Protein AF-A0A7X6ZQV5-F1 (afdb_monomer_lite)

Structure (mmCIF, N/CA/C/O backbone):
data_AF-A0A7X6ZQV5-F1
#
_entry.id   AF-A0A7X6ZQV5-F1
#
loop_
_atom_site.group_PDB
_atom_site.id
_atom_site.type_symbol
_atom_site.label_atom_id
_atom_site.label_alt_id
_atom_site.label_comp_id
_atom_site.label_asym_id
_atom_site.label_entity_id
_atom_site.label_seq_id
_atom_site.pdbx_PDB_ins_code
_atom_site.Cartn_x
_atom_site.Cartn_y
_atom_site.Cartn_z
_atom_site.occupancy
_atom_site.B_iso_or_equiv
_atom_site.auth_seq_id
_atom_site.auth_comp_id
_atom_site.auth_asym_id
_atom_site.auth_atom_id
_atom_site.pdbx_PDB_model_num
ATOM 1 N N . GLU A 1 1 ? 9.294 -14.586 10.255 1.00 46.94 1 GLU A N 1
ATOM 2 C CA . GLU A 1 1 ? 8.580 -13.524 9.522 1.00 46.94 1 GLU A CA 1
ATOM 3 C C . GLU A 1 1 ? 7.178 -14.031 9.235 1.00 46.94 1 GLU A C 1
ATOM 5 O O . GLU A 1 1 ? 7.039 -15.059 8.583 1.00 46.94 1 GLU A O 1
ATOM 10 N N . GLY A 1 2 ? 6.170 -13.430 9.865 1.00 55.81 2 GLY A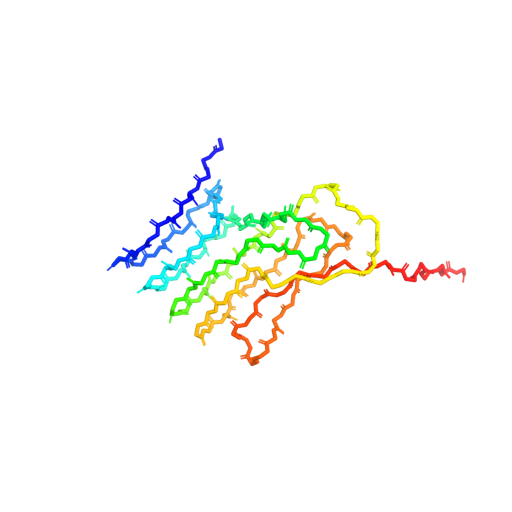 N 1
ATOM 11 C CA . GLY A 1 2 ? 4.769 -13.802 9.683 1.00 55.81 2 GLY A CA 1
ATOM 12 C C . GLY A 1 2 ? 4.117 -12.81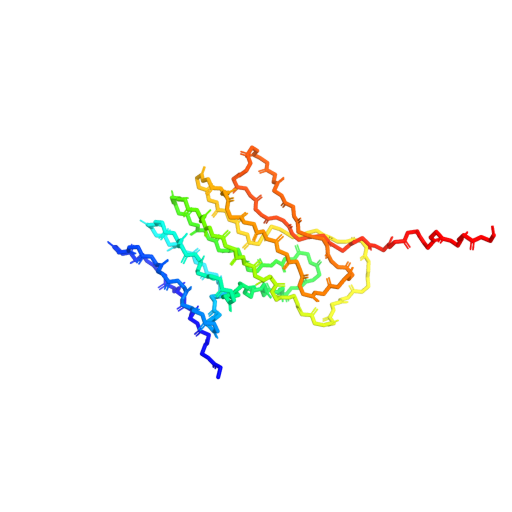2 8.732 1.00 55.81 2 GLY A C 1
ATOM 13 O O . GLY A 1 2 ? 4.112 -11.617 9.014 1.00 55.81 2 GLY A O 1
ATOM 14 N N . GLU A 1 3 ? 3.609 -13.299 7.605 1.00 68.19 3 GLU A N 1
ATOM 15 C CA . GLU A 1 3 ? 2.755 -12.518 6.716 1.00 68.19 3 GLU A CA 1
ATOM 16 C C . GLU A 1 3 ? 1.305 -12.753 7.140 1.00 68.19 3 GLU A C 1
ATOM 18 O O . GLU A 1 3 ? 0.820 -13.888 7.120 1.00 68.19 3 GLU A O 1
ATOM 23 N N . ILE A 1 4 ? 0.616 -11.691 7.548 1.00 70.69 4 ILE A N 1
ATOM 24 C CA . ILE A 1 4 ? -0.820 -11.744 7.795 1.00 70.69 4 ILE A CA 1
ATOM 25 C C . ILE A 1 4 ? -1.502 -11.545 6.443 1.00 70.69 4 ILE A C 1
ATOM 27 O O . ILE A 1 4 ? -1.498 -10.441 5.900 1.00 70.69 4 ILE A O 1
ATOM 31 N N . ARG A 1 5 ? -2.078 -12.624 5.905 1.00 68.00 5 ARG A N 1
ATOM 32 C CA . ARG A 1 5 ? -2.938 -12.584 4.717 1.00 68.00 5 ARG A CA 1
ATOM 33 C C . ARG A 1 5 ? -4.394 -12.617 5.142 1.00 68.00 5 ARG A C 1
ATOM 35 O O . ARG A 1 5 ? -4.872 -13.639 5.631 1.00 68.00 5 ARG A O 1
ATOM 42 N N . LEU A 1 6 ? -5.096 -11.505 4.957 1.00 66.75 6 LEU A N 1
ATOM 43 C CA . LEU A 1 6 ? -6.521 -11.410 5.259 1.00 66.75 6 LEU A CA 1
ATOM 44 C C . LEU A 1 6 ? -7.316 -11.622 3.974 1.00 66.75 6 LEU A C 1
ATOM 46 O O . LEU A 1 6 ? -7.328 -10.769 3.095 1.00 66.75 6 LEU A O 1
ATOM 50 N N . THR A 1 7 ? -7.984 -12.770 3.879 1.00 59.88 7 THR A N 1
ATOM 51 C CA . THR A 1 7 ? -8.929 -13.060 2.796 1.00 59.88 7 THR A CA 1
ATOM 52 C C . THR A 1 7 ? -10.337 -13.129 3.392 1.00 59.88 7 THR A C 1
ATOM 54 O O . THR A 1 7 ? -10.650 -14.027 4.169 1.00 59.88 7 THR A O 1
ATOM 57 N N . GLY A 1 8 ? -11.182 -12.145 3.069 1.00 55.62 8 GLY A N 1
ATOM 58 C CA . GLY A 1 8 ? -12.581 -12.075 3.515 1.00 55.62 8 GLY A CA 1
ATOM 59 C C . GLY A 1 8 ? -12.876 -11.026 4.593 1.00 55.62 8 GLY A C 1
ATOM 60 O O . GLY A 1 8 ? -11.998 -10.295 5.041 1.00 55.62 8 GLY A O 1
ATOM 61 N N . SER A 1 9 ? -14.147 -10.941 4.992 1.00 56.59 9 SER A N 1
ATOM 62 C CA . SER A 1 9 ? -14.648 -9.905 5.899 1.00 56.59 9 SER A CA 1
ATOM 63 C C . SER A 1 9 ? -14.188 -10.124 7.342 1.00 56.59 9 SER A C 1
ATOM 65 O O . SER A 1 9 ? -14.663 -11.021 8.036 1.00 56.59 9 SER A O 1
ATOM 67 N N . MET A 1 10 ? -13.291 -9.260 7.809 1.00 65.31 10 MET A N 1
ATOM 68 C CA . MET A 1 10 ? -12.990 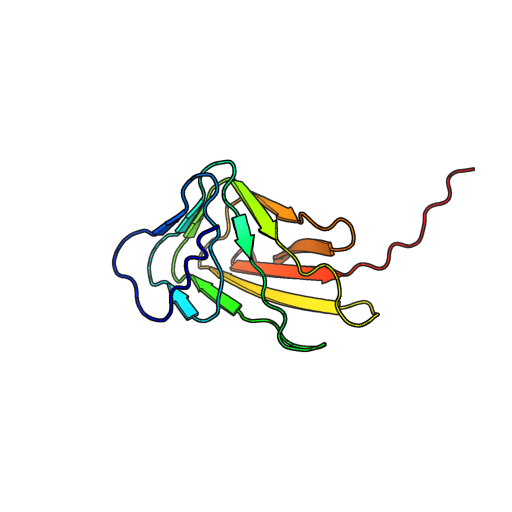-9.085 9.233 1.00 65.31 10 MET A CA 1
ATOM 69 C C . MET A 1 10 ? -14.075 -8.205 9.877 1.00 65.31 10 MET A C 1
ATOM 71 O O . MET A 1 10 ? -14.621 -7.333 9.207 1.00 65.31 10 MET A O 1
ATOM 75 N N . ILE A 1 11 ? -14.372 -8.398 11.168 1.00 61.69 11 ILE A N 1
ATOM 76 C CA . ILE A 1 11 ? -15.366 -7.620 11.960 1.00 61.69 11 ILE A CA 1
ATOM 77 C C . ILE A 1 11 ? -14.757 -6.939 13.201 1.00 61.69 11 ILE A C 1
ATOM 79 O O . ILE A 1 11 ? -15.479 -6.385 14.026 1.00 61.69 11 ILE A O 1
ATOM 83 N N . SER A 1 12 ? -13.431 -6.981 13.329 1.00 75.62 12 SER A N 1
ATOM 84 C CA . SER A 1 12 ? -12.678 -6.272 14.364 1.00 75.62 12 SER A CA 1
ATOM 85 C C . SER A 1 12 ? -11.595 -5.408 13.714 1.00 75.62 12 SER A C 1
ATOM 87 O O . SER A 1 12 ? -11.102 -5.790 12.644 1.00 75.62 12 SER A O 1
ATOM 89 N N . PRO A 1 13 ? -11.186 -4.294 14.354 1.00 79.19 13 PRO A N 1
ATOM 90 C CA . PRO A 1 13 ? -10.034 -3.515 13.914 1.00 79.19 13 PRO A CA 1
ATOM 91 C C . PRO A 1 13 ? -8.802 -4.401 13.724 1.00 79.19 13 PRO A C 1
ATOM 93 O O . PRO A 1 13 ? -8.553 -5.313 14.519 1.00 79.19 13 PRO A O 1
ATOM 96 N N . VAL A 1 14 ? -8.043 -4.141 12.662 1.00 87.44 14 VAL A N 1
ATOM 97 C CA . VAL A 1 14 ? -6.797 -4.854 12.374 1.00 87.44 14 VAL A CA 1
ATOM 98 C C . VAL A 1 14 ? -5.636 -4.015 12.888 1.00 87.44 14 VAL A C 1
ATOM 100 O O . VAL A 1 14 ? -5.295 -2.996 12.295 1.00 87.44 14 VAL A O 1
ATOM 103 N N . GLU A 1 15 ? -5.011 -4.461 13.972 1.00 91.69 15 GLU A N 1
ATOM 104 C CA . GLU A 1 15 ? -3.770 -3.873 14.476 1.00 91.69 15 GLU A CA 1
ATOM 105 C C . GLU A 1 15 ? -2.571 -4.656 13.924 1.00 91.69 15 GLU A C 1
ATOM 107 O O . GLU A 1 15 ? -2.427 -5.860 14.162 1.00 91.69 15 GLU A O 1
ATOM 112 N N . VAL A 1 16 ? -1.710 -3.983 13.161 1.00 91.88 16 VAL A N 1
ATOM 113 C CA . VAL A 1 16 ? -0.486 -4.576 12.612 1.00 91.88 16 VAL A CA 1
ATOM 114 C C . VAL A 1 16 ? 0.666 -4.242 13.549 1.00 91.88 16 VAL A C 1
ATOM 116 O O . VAL A 1 16 ? 1.162 -3.119 13.549 1.00 91.88 16 VAL A O 1
ATOM 119 N N . ALA A 1 17 ? 1.073 -5.224 14.357 1.00 91.69 17 ALA A N 1
ATOM 120 C CA . ALA A 1 17 ? 2.099 -5.075 15.390 1.00 91.69 17 ALA A CA 1
ATOM 121 C C . ALA A 1 17 ? 3.517 -4.813 14.831 1.00 91.69 17 ALA A C 1
ATOM 123 O O . ALA A 1 17 ? 3.809 -5.061 13.660 1.00 91.69 17 ALA A O 1
ATOM 124 N N . THR A 1 18 ? 4.435 -4.353 15.690 1.00 92.06 18 THR A N 1
ATOM 125 C CA . THR A 1 18 ? 5.830 -4.073 15.314 1.00 92.06 18 THR A CA 1
ATOM 126 C C . THR A 1 18 ? 6.498 -5.333 14.767 1.00 92.06 18 THR A C 1
ATOM 128 O O . THR A 1 18 ? 6.434 -6.399 15.381 1.00 92.06 18 THR A O 1
ATOM 131 N N . GLY A 1 19 ? 7.152 -5.212 13.610 1.00 88.94 19 GLY A N 1
ATOM 132 C CA . GLY A 1 19 ? 7.782 -6.336 12.916 1.00 88.94 19 GLY A CA 1
ATOM 133 C C . GLY A 1 19 ? 6.803 -7.289 12.217 1.00 88.94 19 GLY A C 1
ATOM 134 O O . GLY A 1 19 ? 7.253 -8.250 11.591 1.00 88.94 19 GLY A O 1
ATOM 135 N N . ALA A 1 20 ? 5.488 -7.050 12.301 1.00 90.50 20 ALA A N 1
ATOM 136 C CA . ALA A 1 20 ? 4.501 -7.772 11.509 1.00 90.50 20 ALA A CA 1
ATOM 137 C C . ALA A 1 20 ? 4.386 -7.176 10.100 1.00 90.50 20 ALA A C 1
ATOM 139 O O . ALA A 1 20 ? 4.583 -5.976 9.884 1.00 90.50 20 ALA A O 1
ATOM 140 N N . VAL A 1 21 ? 4.039 -8.039 9.145 1.00 91.69 21 VAL A N 1
ATOM 141 C CA . VAL A 1 21 ? 3.812 -7.666 7.749 1.00 91.69 21 VAL A CA 1
ATOM 142 C C . VAL A 1 21 ? 2.364 -7.975 7.387 1.00 91.69 21 VAL A C 1
ATOM 144 O O . VAL A 1 21 ? 1.930 -9.122 7.515 1.00 91.69 21 VAL A O 1
ATOM 147 N N . LEU A 1 22 ? 1.630 -6.971 6.909 1.00 90.75 22 LEU A N 1
ATOM 148 C CA . LEU A 1 22 ? 0.308 -7.138 6.300 1.00 90.75 22 LEU A CA 1
ATOM 149 C C . LEU A 1 22 ? 0.453 -7.205 4.775 1.00 90.75 22 LEU A C 1
ATOM 151 O O . LEU A 1 22 ? 1.148 -6.376 4.194 1.00 90.75 22 LEU A O 1
ATOM 155 N N . GLY A 1 23 ? -0.204 -8.157 4.114 1.00 86.69 23 GLY A N 1
ATOM 156 C CA . GLY A 1 23 ? -0.176 -8.267 2.653 1.00 86.69 23 GLY A CA 1
ATOM 157 C C . GLY A 1 23 ? -1.298 -9.139 2.093 1.00 86.69 23 GLY A C 1
ATOM 158 O O . GLY A 1 23 ? -1.964 -9.861 2.835 1.00 86.69 23 GLY A O 1
ATOM 159 N N . GLY A 1 24 ? -1.498 -9.075 0.777 1.00 78.06 24 GLY A N 1
ATOM 160 C CA . GLY A 1 24 ? -2.482 -9.882 0.049 1.00 78.06 24 GLY A CA 1
ATOM 161 C C . GLY A 1 24 ? -3.601 -9.076 -0.616 1.00 78.06 24 GLY A C 1
ATOM 162 O O . GLY A 1 24 ? -3.729 -7.868 -0.421 1.00 78.06 24 GLY A O 1
ATOM 163 N N . SER A 1 25 ? -4.432 -9.779 -1.384 1.00 84.44 25 SER A N 1
ATOM 164 C CA . SER A 1 25 ? -5.672 -9.272 -1.977 1.00 84.44 25 SER A CA 1
ATOM 165 C C . SER A 1 25 ? -6.889 -9.562 -1.089 1.00 84.44 25 SER A C 1
ATOM 167 O O . SER A 1 25 ? -6.981 -10.613 -0.450 1.00 84.44 25 SER A O 1
ATOM 169 N N . GLY A 1 26 ? -7.859 -8.643 -1.056 1.00 85.38 26 GLY A N 1
ATOM 170 C CA . GLY A 1 26 ? -9.116 -8.862 -0.334 1.00 85.38 26 GLY A CA 1
ATOM 171 C C . GLY A 1 26 ? -9.779 -7.592 0.181 1.00 85.38 26 GLY A C 1
ATOM 172 O O . GLY A 1 26 ? -9.350 -6.483 -0.127 1.00 85.38 26 GLY A O 1
ATOM 173 N N . THR A 1 27 ? -10.839 -7.767 0.973 1.00 88.50 27 THR A N 1
ATOM 174 C CA . THR A 1 27 ? -11.573 -6.668 1.612 1.00 88.50 27 THR A CA 1
ATOM 175 C C . THR A 1 27 ? -11.530 -6.790 3.131 1.00 88.50 27 THR A C 1
ATOM 177 O O . THR A 1 27 ? -12.027 -7.770 3.675 1.00 88.50 27 THR A O 1
ATOM 180 N N . ILE A 1 28 ? -11.000 -5.778 3.818 1.00 89.19 28 ILE A N 1
ATOM 181 C CA . ILE A 1 28 ? -11.039 -5.625 5.274 1.00 89.19 28 ILE A CA 1
ATOM 182 C C . ILE A 1 28 ? -12.165 -4.651 5.613 1.00 89.19 28 ILE A C 1
ATOM 184 O O . ILE A 1 28 ? -12.098 -3.474 5.268 1.00 89.19 28 ILE A O 1
ATOM 188 N N . SER A 1 29 ? -13.195 -5.139 6.303 1.00 89.06 29 SER A N 1
ATOM 189 C CA . SER A 1 29 ? -14.391 -4.352 6.618 1.00 89.06 29 SER A CA 1
ATOM 190 C C . SER A 1 29 ? -14.296 -3.530 7.917 1.00 89.06 29 SER A C 1
ATOM 192 O O . SER A 1 29 ? -15.314 -3.318 8.561 1.00 89.06 29 SER A O 1
ATOM 194 N N . ASN A 1 30 ? -13.089 -3.125 8.334 1.00 89.75 30 ASN A N 1
ATOM 195 C CA . ASN A 1 30 ? -12.834 -2.300 9.528 1.00 89.75 30 ASN A CA 1
ATOM 196 C C . ASN A 1 30 ? -11.610 -1.409 9.306 1.00 89.75 30 ASN A C 1
ATOM 198 O O . ASN A 1 30 ? -10.907 -1.548 8.302 1.00 89.75 30 ASN A O 1
ATOM 202 N N . SER A 1 31 ? -11.318 -0.557 10.286 1.00 92.50 31 SER A N 1
ATOM 203 C CA . SER A 1 31 ? -10.066 0.185 10.357 1.00 92.50 31 SER A CA 1
ATOM 204 C C . SER A 1 31 ? -8.832 -0.722 10.456 1.00 92.50 31 SER A C 1
ATOM 206 O O . SER A 1 31 ? -8.857 -1.811 11.045 1.00 92.50 31 SER A O 1
ATOM 208 N N . VAL A 1 32 ? -7.734 -0.240 9.873 1.00 94.25 32 VAL A N 1
ATOM 209 C CA . VAL A 1 32 ? -6.394 -0.827 9.975 1.00 94.25 32 VAL A CA 1
ATOM 210 C C . VAL A 1 32 ? -5.464 0.190 10.631 1.00 94.25 32 VAL A C 1
ATOM 212 O O . VAL A 1 32 ? -5.314 1.310 10.138 1.00 94.25 32 VAL A O 1
ATOM 215 N N . GLU A 1 33 ? -4.812 -0.205 11.719 1.00 95.25 33 GLU A N 1
ATOM 216 C CA . GLU A 1 33 ? -3.829 0.612 12.429 1.00 95.25 33 GLU A CA 1
ATOM 217 C C . GLU A 1 33 ? -2.459 -0.063 12.384 1.00 95.25 33 GLU A C 1
ATOM 219 O O . GLU A 1 33 ? -2.269 -1.181 12.866 1.00 95.25 33 GLU A O 1
ATOM 224 N N . PHE A 1 34 ? -1.493 0.624 11.782 1.00 95.12 34 PHE A N 1
ATOM 225 C CA . PHE A 1 34 ? -0.108 0.184 11.733 1.00 95.12 34 PHE A CA 1
ATOM 226 C C . PHE A 1 34 ? 0.690 0.817 12.870 1.00 95.12 34 PHE A C 1
ATOM 228 O O . PHE A 1 34 ? 0.821 2.041 12.948 1.00 95.12 34 PHE A O 1
ATOM 235 N N . VAL A 1 35 ? 1.278 -0.007 13.735 1.00 94.12 35 VAL A N 1
ATOM 236 C CA . VAL A 1 35 ? 2.194 0.506 14.761 1.00 94.12 35 VAL A CA 1
ATOM 237 C C . VAL A 1 35 ? 3.575 0.759 14.155 1.00 94.12 35 VAL A C 1
ATOM 239 O O . VAL A 1 35 ? 3.932 0.197 13.119 1.00 94.12 35 VAL A O 1
ATOM 242 N N . GLN A 1 36 ? 4.396 1.576 14.811 1.00 92.81 36 GLN A N 1
ATOM 243 C CA . GLN A 1 36 ? 5.740 1.872 14.317 1.00 92.81 36 GLN A CA 1
ATOM 244 C C . GLN A 1 36 ? 6.573 0.594 14.089 1.00 92.81 36 GLN A C 1
ATOM 246 O O . GLN A 1 36 ? 6.617 -0.311 14.930 1.00 92.81 36 GLN A O 1
ATOM 251 N N . GLY A 1 37 ? 7.250 0.541 12.937 1.00 92.00 37 GLY A N 1
ATOM 252 C CA . GLY A 1 37 ? 8.070 -0.599 12.518 1.00 92.00 37 GLY A CA 1
ATOM 253 C C . GLY A 1 37 ? 7.266 -1.791 11.990 1.00 92.00 37 GLY A C 1
ATOM 254 O O . GLY A 1 37 ? 7.815 -2.886 11.865 1.00 92.00 37 GLY A O 1
ATOM 255 N N . SER A 1 38 ? 5.971 -1.614 11.729 1.00 94.31 38 SER A N 1
ATOM 256 C CA . SER A 1 38 ? 5.175 -2.547 10.931 1.00 94.31 38 SER A CA 1
ATOM 257 C C . SER A 1 38 ? 5.358 -2.280 9.434 1.00 94.31 38 SER A C 1
ATOM 259 O O . SER A 1 38 ? 5.846 -1.222 9.022 1.00 94.31 38 SER A O 1
ATOM 261 N N . ALA A 1 39 ? 4.971 -3.254 8.609 1.00 93.94 39 ALA A N 1
ATOM 262 C CA . ALA A 1 39 ? 5.119 -3.146 7.167 1.00 93.94 39 ALA A CA 1
ATOM 263 C C . ALA A 1 39 ? 3.884 -3.606 6.385 1.00 93.94 39 ALA A C 1
ATOM 265 O O . ALA A 1 39 ? 3.127 -4.478 6.816 1.00 93.94 39 ALA A O 1
ATOM 266 N N . PHE A 1 40 ? 3.725 -3.045 5.188 1.00 94.12 40 PHE A N 1
ATOM 267 C CA . PHE A 1 40 ? 2.745 -3.441 4.183 1.00 94.12 40 PHE A CA 1
ATOM 268 C C . PHE A 1 40 ? 3.466 -4.017 2.962 1.00 94.12 40 PHE A C 1
ATOM 270 O O . PHE A 1 40 ? 4.301 -3.346 2.359 1.00 94.12 40 PHE A O 1
ATOM 277 N N . ARG A 1 41 ? 3.161 -5.259 2.584 1.00 93.12 41 ARG A N 1
ATOM 278 C CA . ARG A 1 41 ? 3.738 -5.916 1.408 1.00 93.12 41 ARG A CA 1
ATOM 279 C C . ARG A 1 41 ? 2.860 -5.690 0.186 1.00 93.12 41 ARG A C 1
ATOM 281 O O . ARG A 1 41 ? 1.687 -6.056 0.185 1.00 93.12 41 ARG A O 1
ATOM 288 N N . VAL A 1 42 ? 3.471 -5.164 -0.869 1.00 90.38 42 VAL A N 1
ATOM 289 C CA . VAL A 1 42 ? 2.859 -5.083 -2.194 1.00 90.38 42 VAL A CA 1
ATOM 290 C C . VAL A 1 42 ? 3.166 -6.361 -2.963 1.00 90.38 42 VAL A C 1
ATOM 292 O O . VAL A 1 42 ? 4.330 -6.731 -3.116 1.00 90.38 42 VAL A O 1
ATOM 295 N N . ASN A 1 43 ? 2.126 -6.999 -3.493 1.00 88.31 43 ASN A N 1
ATOM 296 C CA . ASN A 1 43 ? 2.264 -8.129 -4.404 1.00 88.31 43 ASN A CA 1
ATOM 297 C C . ASN A 1 43 ? 1.931 -7.655 -5.821 1.00 88.31 43 ASN A C 1
ATOM 299 O O . ASN A 1 43 ? 0.783 -7.330 -6.115 1.00 88.31 43 ASN A O 1
ATOM 303 N N . ILE A 1 44 ? 2.937 -7.599 -6.691 1.00 88.12 44 ILE A N 1
ATOM 304 C CA . ILE A 1 44 ? 2.749 -7.319 -8.117 1.00 88.12 44 ILE A CA 1
ATOM 305 C C . ILE A 1 44 ? 2.567 -8.655 -8.838 1.00 88.12 44 ILE A C 1
ATOM 307 O O . ILE A 1 44 ? 3.366 -9.571 -8.641 1.00 88.12 44 ILE A O 1
ATOM 311 N N . LEU A 1 45 ? 1.484 -8.779 -9.604 1.00 86.44 45 LEU A N 1
ATOM 312 C CA . LEU A 1 45 ? 1.091 -10.025 -10.265 1.00 86.44 45 LEU A CA 1
ATOM 313 C C . LEU A 1 45 ? 1.737 -10.135 -11.649 1.00 86.44 45 LEU A C 1
ATOM 315 O O . LEU A 1 45 ? 2.258 -11.192 -12.004 1.00 86.44 45 LEU A O 1
ATOM 319 N N . ASP A 1 46 ? 1.723 -9.035 -12.399 1.00 86.50 46 ASP A N 1
ATOM 320 C CA . ASP A 1 46 ? 2.354 -8.887 -13.709 1.00 86.50 46 ASP A CA 1
ATOM 321 C C . ASP A 1 46 ? 2.764 -7.422 -13.959 1.00 86.50 46 ASP A C 1
ATOM 323 O O . ASP A 1 46 ? 2.767 -6.593 -13.049 1.00 86.50 46 ASP A O 1
ATOM 327 N N . GLU A 1 47 ? 3.170 -7.100 -15.187 1.00 84.62 47 GLU A N 1
ATOM 328 C CA . GLU A 1 47 ? 3.651 -5.763 -15.550 1.00 84.62 47 GLU A CA 1
ATOM 329 C C . GLU A 1 47 ? 2.591 -4.656 -15.441 1.00 84.62 47 GLU A C 1
ATOM 331 O O . GLU A 1 47 ? 2.948 -3.492 -15.264 1.00 84.62 47 GLU A O 1
ATOM 336 N N . ASP A 1 48 ? 1.307 -5.015 -15.459 1.00 85.06 48 ASP A N 1
ATOM 337 C CA . ASP A 1 48 ? 0.189 -4.073 -15.493 1.00 85.06 48 ASP A CA 1
ATOM 338 C C . ASP A 1 48 ? -0.682 -4.136 -14.229 1.00 85.06 48 ASP A C 1
ATOM 340 O O . ASP A 1 48 ? -1.500 -3.245 -13.985 1.00 85.06 48 ASP A O 1
ATOM 344 N N . THR A 1 49 ? -0.534 -5.177 -13.402 1.00 87.56 49 THR A N 1
ATOM 345 C CA . THR A 1 49 ? -1.460 -5.455 -12.301 1.00 87.56 49 THR A CA 1
ATOM 346 C C . THR A 1 49 ? -0.772 -5.811 -10.984 1.00 87.56 49 THR A C 1
ATOM 348 O O . THR A 1 49 ? 0.232 -6.521 -10.911 1.00 87.56 49 THR A O 1
ATOM 351 N N . ALA A 1 50 ? -1.371 -5.321 -9.900 1.00 90.69 50 ALA A N 1
ATOM 352 C CA . ALA A 1 50 ? -1.020 -5.647 -8.526 1.00 90.69 50 ALA A CA 1
ATOM 353 C C . ALA A 1 50 ? -2.219 -6.254 -7.800 1.00 90.69 50 ALA A C 1
ATOM 355 O O . ALA A 1 50 ? -3.373 -6.006 -8.157 1.00 90.69 50 ALA A O 1
ATOM 356 N N . GLU A 1 51 ? -1.953 -6.997 -6.729 1.00 90.56 51 GLU A N 1
ATOM 357 C CA . GLU A 1 51 ? -2.982 -7.267 -5.737 1.00 90.56 51 GLU A CA 1
ATOM 358 C C . GLU A 1 51 ? -3.382 -5.966 -5.041 1.00 90.56 51 GLU A C 1
ATOM 360 O O . GLU A 1 51 ? -2.539 -5.226 -4.530 1.00 90.56 51 GLU A O 1
ATOM 365 N N . VAL A 1 52 ? -4.690 -5.718 -4.994 1.00 92.69 52 VAL A N 1
ATOM 366 C CA . VAL A 1 52 ? -5.260 -4.556 -4.313 1.00 92.69 52 VAL A CA 1
ATOM 367 C C . VAL A 1 52 ? -5.865 -5.000 -2.989 1.00 92.69 52 VAL A C 1
ATOM 369 O O . VAL A 1 52 ? -6.759 -5.853 -2.963 1.00 92.69 52 VAL A O 1
ATOM 372 N N . LEU A 1 53 ? -5.416 -4.386 -1.894 1.00 93.00 53 LEU A N 1
ATOM 373 C CA . LEU A 1 53 ? -6.073 -4.514 -0.598 1.00 93.00 53 LEU A CA 1
ATOM 374 C C . LEU A 1 53 ? -7.146 -3.432 -0.448 1.00 93.00 53 LEU A C 1
ATOM 376 O O . LEU A 1 53 ? -6.848 -2.240 -0.459 1.00 93.00 53 LEU A O 1
ATOM 380 N N . VAL A 1 54 ? -8.398 -3.837 -0.284 1.00 93.31 54 VAL A N 1
ATOM 381 C CA . VAL A 1 54 ? -9.521 -2.924 -0.061 1.00 93.31 54 VAL A CA 1
ATOM 382 C C . VAL A 1 54 ? -9.790 -2.837 1.433 1.00 93.31 54 VAL A C 1
ATOM 384 O O . VAL A 1 54 ? -10.209 -3.810 2.047 1.00 93.31 54 VAL A O 1
ATOM 387 N N . VAL A 1 55 ? -9.591 -1.677 2.033 1.00 93.38 55 VAL A N 1
ATOM 388 C CA . VAL A 1 55 ? -10.026 -1.380 3.400 1.00 93.38 55 VAL A CA 1
ATOM 389 C C . VAL A 1 55 ? -11.304 -0.560 3.289 1.00 93.38 55 VAL A C 1
ATOM 391 O O . VAL A 1 55 ? -11.349 0.406 2.541 1.00 93.38 55 VAL A O 1
ATOM 394 N N . THR A 1 56 ? -12.388 -0.934 3.959 1.00 92.69 56 THR A N 1
AT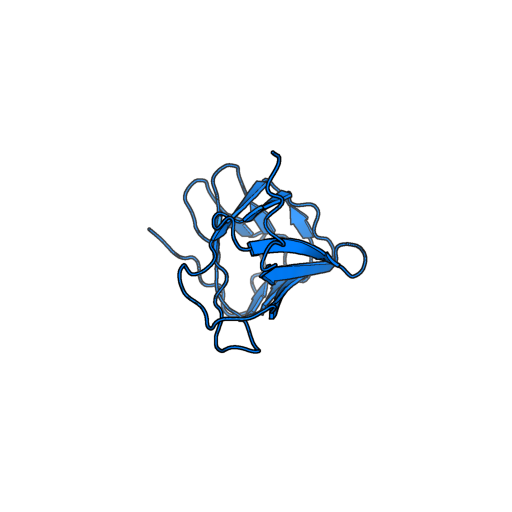OM 395 C CA . THR A 1 56 ? -13.642 -0.165 3.827 1.00 92.69 56 THR A CA 1
ATOM 396 C C . THR A 1 56 ? -13.699 1.039 4.755 1.00 92.69 56 THR A C 1
ATOM 398 O O . THR A 1 56 ? -14.603 1.845 4.621 1.00 92.69 56 THR A O 1
ATOM 401 N N . GLU A 1 57 ? -12.777 1.150 5.710 1.00 94.06 57 GLU A N 1
ATOM 402 C CA . GLU A 1 57 ? -12.709 2.262 6.659 1.00 94.06 57 GLU A CA 1
ATOM 403 C C . GLU A 1 57 ? -11.356 2.991 6.548 1.00 94.06 57 GLU A C 1
ATOM 405 O O . GLU A 1 57 ? -10.848 3.225 5.449 1.00 94.06 57 GLU A O 1
ATOM 410 N N . SER A 1 58 ? -10.772 3.404 7.675 1.00 95.50 58 SER A N 1
ATOM 411 C CA . SER A 1 58 ? -9.531 4.169 7.727 1.00 95.50 58 SER A CA 1
ATOM 412 C C . SER A 1 58 ? -8.280 3.294 7.833 1.00 95.50 58 SER A C 1
ATOM 414 O O . SER A 1 58 ? -8.289 2.222 8.436 1.00 95.50 58 SER A O 1
ATOM 416 N N . VAL A 1 59 ? -7.175 3.810 7.292 1.00 96.31 59 VAL A N 1
ATOM 417 C CA . VAL A 1 59 ? -5.821 3.275 7.482 1.00 96.31 59 VAL A CA 1
ATOM 418 C C . VAL A 1 59 ? -4.942 4.350 8.114 1.00 96.31 59 VAL A C 1
ATOM 420 O O . VAL A 1 59 ? -4.760 5.431 7.536 1.00 96.31 59 VAL A O 1
ATOM 423 N N . THR A 1 60 ? -4.393 4.063 9.294 1.00 97.00 60 THR A N 1
ATOM 424 C CA . THR A 1 60 ? -3.622 5.006 10.124 1.00 97.00 60 THR A CA 1
ATOM 425 C C . THR A 1 60 ? -2.248 4.438 10.515 1.00 97.00 60 THR A C 1
ATOM 427 O O . THR A 1 60 ? -1.987 3.249 10.332 1.00 97.00 60 THR A O 1
ATOM 430 N N . GLY A 1 61 ? -1.356 5.297 11.031 1.00 95.38 61 GLY A N 1
ATOM 431 C CA . GLY A 1 61 ? -0.049 4.890 11.568 1.00 95.38 61 GLY A CA 1
ATOM 432 C C . GLY A 1 61 ? 1.166 5.225 10.695 1.00 95.38 61 GLY A C 1
ATOM 433 O O . GLY A 1 61 ? 1.090 6.069 9.800 1.00 95.38 61 GLY A O 1
ATOM 434 N N . GLU A 1 62 ? 2.296 4.570 10.974 1.00 93.81 62 GLU A N 1
ATOM 435 C CA . GLU A 1 62 ? 3.548 4.656 10.202 1.00 93.81 62 GLU A CA 1
ATOM 436 C C . GLU A 1 62 ? 3.871 3.291 9.591 1.00 93.81 62 GLU A C 1
ATOM 438 O O . GLU A 1 62 ? 3.931 2.295 10.311 1.00 93.81 62 GLU A O 1
ATOM 443 N N . VAL A 1 63 ? 4.076 3.249 8.271 1.00 94.44 63 VAL A N 1
ATOM 444 C CA . VAL A 1 63 ? 4.151 1.999 7.505 1.00 94.44 63 VAL A CA 1
ATOM 445 C C . VAL A 1 63 ? 5.329 2.007 6.547 1.00 94.44 63 VAL A C 1
ATOM 447 O O . VAL A 1 63 ? 5.416 2.860 5.655 1.00 94.44 63 VAL A O 1
ATOM 450 N N . ASP A 1 64 ? 6.173 0.986 6.658 1.00 95.62 64 ASP A N 1
ATOM 451 C CA . ASP A 1 64 ? 7.123 0.650 5.604 1.00 95.62 64 ASP A CA 1
ATOM 452 C C . ASP A 1 64 ? 6.429 -0.198 4.527 1.00 95.62 64 ASP A C 1
ATOM 454 O O . ASP A 1 64 ? 5.853 -1.250 4.795 1.00 95.62 64 ASP A O 1
ATOM 45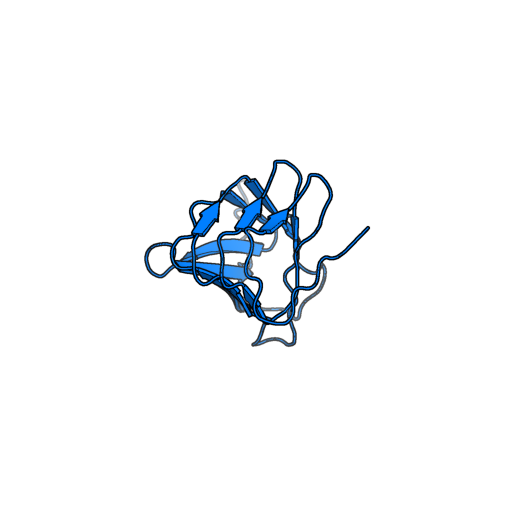8 N N . VAL A 1 65 ? 6.470 0.258 3.281 1.00 94.12 65 VAL A N 1
ATOM 459 C CA . VAL A 1 65 ? 5.916 -0.444 2.123 1.00 94.12 65 VAL A CA 1
ATOM 460 C C . VAL A 1 65 ? 7.016 -1.290 1.497 1.00 94.12 65 VAL A C 1
ATOM 462 O O . VAL A 1 65 ? 7.959 -0.760 0.906 1.00 94.12 65 VAL A O 1
ATOM 465 N N . ILE A 1 66 ? 6.884 -2.606 1.627 1.00 93.31 66 ILE A N 1
ATOM 466 C CA . ILE A 1 66 ? 7.799 -3.592 1.059 1.00 93.31 66 ILE A CA 1
ATOM 467 C C . ILE A 1 66 ? 7.404 -3.821 -0.397 1.00 93.31 66 ILE A C 1
ATOM 469 O O . ILE A 1 66 ? 6.332 -4.358 -0.687 1.00 93.31 66 ILE A O 1
ATOM 473 N N . VAL A 1 67 ? 8.295 -3.419 -1.297 1.00 87.50 67 VAL A N 1
ATOM 474 C CA . VAL A 1 67 ? 8.156 -3.562 -2.750 1.00 87.50 67 VAL A CA 1
ATOM 475 C C . VAL A 1 67 ? 9.096 -4.676 -3.228 1.00 87.50 67 VAL A C 1
ATOM 477 O O . VAL A 1 67 ? 10.218 -4.737 -2.723 1.00 87.50 67 VAL A O 1
ATOM 480 N N . PRO A 1 68 ? 8.695 -5.541 -4.180 1.00 81.62 68 PRO A N 1
ATOM 481 C CA . PRO A 1 68 ? 9.585 -6.555 -4.745 1.00 81.62 68 PRO A CA 1
ATOM 482 C C . PRO A 1 68 ? 10.861 -5.944 -5.345 1.00 81.62 68 PRO A C 1
ATOM 484 O O . PRO A 1 68 ? 10.816 -4.876 -5.961 1.00 81.62 68 PRO A O 1
ATOM 487 N N . ASP A 1 69 ? 11.995 -6.631 -5.186 1.00 72.62 69 ASP A N 1
ATOM 488 C CA . ASP A 1 69 ? 13.300 -6.133 -5.645 1.00 72.62 69 ASP A CA 1
ATOM 489 C C . ASP A 1 69 ? 13.422 -6.096 -7.179 1.00 72.62 69 ASP A C 1
ATOM 491 O O . ASP A 1 69 ? 14.067 -5.197 -7.723 1.00 72.62 69 ASP A O 1
ATOM 495 N N . GLU A 1 70 ? 12.759 -7.014 -7.889 1.00 68.50 70 GLU A N 1
ATOM 496 C CA . GLU A 1 70 ? 12.817 -7.118 -9.350 1.00 68.50 70 GLU A CA 1
ATOM 497 C C . GLU A 1 70 ? 11.419 -7.212 -9.970 1.00 68.50 70 GLU A C 1
ATOM 499 O O . GLU A 1 70 ? 10.682 -8.173 -9.762 1.00 68.50 70 GLU A O 1
ATOM 504 N N . LEU A 1 71 ? 11.080 -6.204 -10.774 1.00 66.88 71 LEU A N 1
ATOM 505 C CA . LEU A 1 71 ? 9.921 -6.174 -11.664 1.00 66.88 71 LEU A CA 1
ATOM 506 C C . LEU A 1 71 ? 10.377 -5.723 -13.059 1.00 66.88 71 LEU A C 1
ATOM 508 O O . LEU A 1 71 ? 11.410 -5.040 -13.166 1.00 66.88 71 LEU A O 1
ATOM 512 N N . PRO A 1 72 ? 9.644 -6.096 -14.127 1.00 62.78 72 PRO A N 1
ATOM 513 C CA . PRO A 1 72 ? 9.999 -5.743 -15.496 1.00 62.78 72 PRO A CA 1
ATOM 514 C C . PRO A 1 72 ? 10.307 -4.244 -15.669 1.00 62.78 72 PRO A C 1
ATOM 516 O O . PRO A 1 72 ? 9.779 -3.377 -14.975 1.00 62.78 72 PRO A O 1
ATOM 519 N N . GLY A 1 73 ? 11.256 -3.940 -16.558 1.00 65.19 73 GLY A N 1
ATOM 520 C CA . GLY A 1 73 ? 11.733 -2.581 -16.843 1.00 65.19 73 GLY A CA 1
ATOM 521 C C . GLY A 1 73 ? 10.632 -1.645 -17.357 1.00 65.19 73 GLY A C 1
ATOM 522 O O . GLY A 1 73 ? 9.905 -2.028 -18.261 1.00 65.19 73 GLY A O 1
ATOM 523 N N . GLY A 1 74 ? 10.557 -0.405 -16.859 1.00 73.81 74 GLY A N 1
ATOM 524 C CA . GLY A 1 74 ? 9.656 0.626 -17.400 1.00 73.81 74 GLY A CA 1
ATOM 525 C C . GLY A 1 74 ? 9.178 1.642 -16.361 1.00 73.81 74 GLY A C 1
ATOM 526 O O . GLY A 1 74 ? 9.361 1.440 -15.161 1.00 73.81 74 GLY A O 1
ATOM 527 N N . GLU A 1 75 ? 8.589 2.749 -16.820 1.00 79.06 75 GLU A N 1
ATOM 528 C CA . GLU A 1 75 ? 7.746 3.595 -15.965 1.00 79.06 75 GLU A CA 1
ATOM 529 C C . GLU A 1 75 ? 6.389 2.909 -15.815 1.00 79.06 75 GLU A C 1
ATOM 531 O O . GLU A 1 75 ? 5.704 2.677 -16.809 1.00 79.06 75 GLU A O 1
ATOM 536 N N . GLN A 1 76 ? 6.025 2.555 -14.586 1.00 86.44 76 GLN A N 1
ATOM 537 C CA . GLN A 1 76 ? 4.808 1.799 -14.294 1.00 86.44 76 GLN A CA 1
ATOM 538 C C . GLN A 1 76 ? 4.133 2.315 -13.029 1.00 86.44 76 GLN A C 1
ATOM 540 O O . GLN A 1 76 ? 4.742 3.002 -12.193 1.00 86.44 76 GLN A O 1
ATOM 545 N N . GLU A 1 77 ? 2.848 2.001 -12.924 1.00 91.06 77 GLU A N 1
ATOM 546 C CA . GLU A 1 77 ? 1.980 2.483 -11.872 1.00 91.06 77 GLU A CA 1
ATOM 547 C C . GLU A 1 77 ? 0.941 1.436 -11.478 1.00 91.06 77 GLU A C 1
ATOM 549 O O . GLU A 1 77 ? 0.223 0.935 -12.336 1.00 91.06 77 GLU A O 1
ATOM 554 N N . TRP A 1 78 ? 0.814 1.163 -10.180 1.00 93.00 78 TRP A N 1
ATOM 555 C CA . TRP A 1 78 ? -0.140 0.187 -9.665 1.00 93.00 78 TRP A CA 1
ATOM 556 C C . TRP A 1 78 ? -0.934 0.746 -8.494 1.00 93.00 78 TRP A C 1
ATOM 558 O O . TRP A 1 78 ? -0.368 1.309 -7.554 1.00 93.00 78 TRP A O 1
ATOM 568 N N . LEU A 1 79 ? -2.247 0.537 -8.524 1.00 95.19 79 LEU A N 1
ATOM 569 C CA . LEU A 1 79 ? -3.095 0.680 -7.349 1.00 95.19 79 LEU A CA 1
ATOM 570 C C . LEU A 1 79 ? -2.808 -0.507 -6.427 1.00 95.19 79 LEU A C 1
ATOM 572 O O . LEU A 1 79 ? -2.874 -1.645 -6.877 1.00 95.19 79 LEU A O 1
ATOM 576 N N . VAL A 1 80 ? -2.485 -0.255 -5.159 1.00 94.62 80 VAL A N 1
ATOM 577 C CA . VAL A 1 80 ? -2.103 -1.324 -4.211 1.00 94.62 80 VAL A CA 1
ATOM 578 C C . VAL A 1 80 ? -2.996 -1.372 -2.975 1.00 94.62 80 VAL A C 1
ATOM 580 O O . VAL A 1 80 ? -3.104 -2.408 -2.323 1.00 94.62 80 VAL A O 1
ATOM 583 N N . MET A 1 81 ? -3.670 -0.266 -2.650 1.00 95.69 81 MET A N 1
ATOM 584 C CA . MET A 1 81 ? -4.629 -0.222 -1.550 1.00 95.69 81 MET A CA 1
ATOM 585 C C . MET A 1 81 ? -5.712 0.822 -1.807 1.00 95.69 81 MET A C 1
ATOM 587 O O . MET A 1 81 ? -5.417 1.922 -2.280 1.00 95.69 81 MET A O 1
ATOM 591 N N . THR A 1 82 ? -6.950 0.509 -1.438 1.00 96.69 82 THR A N 1
ATOM 592 C CA . THR A 1 82 ? -8.038 1.487 -1.326 1.00 96.69 82 THR A CA 1
ATOM 593 C C . THR A 1 82 ? -8.529 1.576 0.113 1.00 96.69 82 THR A C 1
ATOM 595 O O . THR A 1 82 ? -8.453 0.600 0.857 1.00 96.69 82 THR A O 1
ATOM 598 N N . ALA A 1 83 ? -8.990 2.759 0.517 1.00 96.06 83 ALA A N 1
ATOM 599 C CA . ALA A 1 83 ? -9.573 3.018 1.828 1.00 96.06 83 ALA A CA 1
ATOM 600 C C . ALA A 1 83 ? -10.604 4.152 1.772 1.00 96.06 83 ALA A C 1
ATOM 602 O O . ALA A 1 83 ? -10.558 4.994 0.872 1.00 96.06 83 ALA A O 1
ATOM 603 N N . ASP A 1 84 ? -11.475 4.248 2.776 1.00 96.38 84 ASP A N 1
ATOM 604 C CA . ASP A 1 84 ? -12.300 5.447 2.965 1.00 96.38 84 ASP A CA 1
ATOM 605 C C . ASP A 1 84 ? -11.435 6.661 3.333 1.00 96.38 84 ASP A C 1
ATOM 607 O O . ASP A 1 84 ? -11.746 7.795 2.951 1.00 96.38 84 ASP A O 1
ATOM 611 N N . SER A 1 85 ? -10.327 6.417 4.045 1.00 96.69 85 SER A N 1
ATOM 612 C CA . SER A 1 85 ? -9.316 7.420 4.381 1.00 96.69 85 SER A CA 1
ATOM 613 C C . SER A 1 85 ? -7.940 6.794 4.631 1.00 96.69 85 SER A C 1
ATOM 615 O O . SER A 1 85 ? -7.780 5.961 5.520 1.00 96.69 85 SER A O 1
ATOM 617 N N . LEU A 1 86 ? -6.922 7.240 3.894 1.00 97.19 86 LEU A N 1
ATOM 618 C CA . LEU A 1 86 ? -5.512 6.901 4.101 1.00 97.19 86 LEU A CA 1
ATOM 619 C C . LEU A 1 86 ? -4.799 8.054 4.813 1.00 97.19 86 LEU A C 1
ATOM 621 O O . LEU A 1 86 ? -4.197 8.925 4.173 1.00 97.19 86 LEU A O 1
ATOM 625 N N . SER A 1 87 ? -4.802 8.066 6.144 1.00 96.25 87 SER A N 1
ATOM 626 C CA . SER A 1 87 ? -4.025 9.043 6.920 1.00 96.25 87 SER A CA 1
ATOM 627 C C . SER A 1 87 ? -2.620 8.544 7.267 1.00 96.25 87 SER A C 1
ATOM 629 O O . SER A 1 87 ? -1.745 9.375 7.497 1.00 96.25 87 SER A O 1
ATOM 631 N N . ALA A 1 88 ? -2.368 7.232 7.188 1.00 95.62 88 ALA A N 1
ATOM 632 C CA . ALA A 1 88 ? -1.063 6.625 7.456 1.00 95.62 88 ALA A CA 1
ATOM 633 C C . ALA A 1 88 ? 0.093 7.243 6.644 1.00 95.62 88 ALA A C 1
ATOM 635 O O . ALA A 1 88 ? -0.081 7.664 5.493 1.00 95.62 88 ALA A O 1
ATOM 636 N N . ALA A 1 89 ? 1.283 7.292 7.235 1.00 95.12 89 ALA A N 1
ATOM 637 C CA . ALA A 1 89 ? 2.514 7.677 6.558 1.00 95.12 89 ALA A CA 1
ATOM 638 C C . ALA A 1 89 ? 3.137 6.444 5.892 1.00 95.12 89 ALA A C 1
ATOM 640 O O . ALA A 1 89 ? 3.553 5.515 6.577 1.00 95.12 89 ALA A O 1
ATOM 641 N N . PHE A 1 90 ? 3.200 6.445 4.560 1.00 94.75 90 PHE A N 1
ATOM 642 C CA . PHE A 1 90 ? 3.758 5.343 3.777 1.00 94.75 90 PHE A CA 1
ATOM 643 C C . PHE A 1 90 ? 5.150 5.696 3.273 1.00 94.75 90 PHE A C 1
ATOM 645 O O . PHE A 1 90 ? 5.350 6.768 2.693 1.00 94.75 90 PHE A O 1
ATOM 652 N N . LYS A 1 91 ? 6.092 4.769 3.430 1.00 93.50 91 LYS A N 1
ATOM 653 C CA . LYS A 1 91 ? 7.454 4.905 2.918 1.00 93.50 91 LYS A CA 1
ATOM 654 C C . LYS A 1 91 ? 7.865 3.640 2.179 1.00 93.50 91 LYS A C 1
ATOM 656 O O . LYS A 1 91 ? 7.853 2.567 2.758 1.00 93.50 91 LYS A O 1
ATOM 661 N N . SER A 1 92 ? 8.255 3.760 0.912 1.00 92.38 92 SER A N 1
AT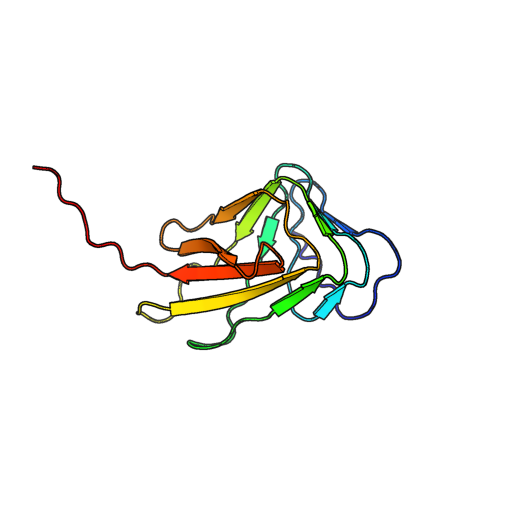OM 662 C CA . SER A 1 92 ? 8.823 2.623 0.178 1.00 92.38 92 SER A CA 1
ATOM 663 C C . SER A 1 92 ? 10.170 2.222 0.780 1.00 92.38 92 SER A C 1
ATOM 665 O O . SER A 1 92 ? 11.025 3.082 1.014 1.00 92.38 92 SER A O 1
ATOM 667 N N . THR A 1 93 ? 10.382 0.923 0.987 1.00 90.12 93 THR A N 1
ATOM 668 C CA . THR A 1 93 ? 11.702 0.378 1.332 1.00 90.12 93 THR A CA 1
ATOM 669 C C . THR A 1 93 ? 12.632 0.315 0.117 1.00 90.12 93 THR A C 1
ATOM 671 O O . THR A 1 93 ? 13.851 0.344 0.281 1.00 90.12 93 THR A O 1
ATOM 674 N N . ASN A 1 94 ? 12.076 0.290 -1.101 1.00 87.81 94 ASN A N 1
ATOM 675 C CA . ASN A 1 94 ? 12.829 0.284 -2.352 1.00 87.81 94 ASN A CA 1
ATOM 676 C C . ASN A 1 94 ? 12.915 1.711 -2.941 1.00 87.81 94 ASN A C 1
ATOM 678 O O . ASN A 1 94 ? 11.880 2.284 -3.300 1.00 87.81 94 ASN A O 1
ATOM 682 N N . PRO A 1 95 ? 14.121 2.296 -3.089 1.00 86.06 95 PRO A N 1
ATOM 683 C CA . PRO A 1 95 ? 14.294 3.685 -3.522 1.00 86.06 95 PRO A CA 1
ATOM 684 C C . PRO A 1 95 ? 13.926 3.943 -4.991 1.00 86.06 95 PRO A C 1
ATOM 686 O O . PRO A 1 95 ? 13.787 5.100 -5.382 1.00 86.06 95 PRO A O 1
ATOM 689 N N . LEU A 1 96 ? 13.764 2.900 -5.812 1.00 85.06 96 LEU A N 1
ATOM 690 C CA . LEU A 1 96 ? 13.313 3.035 -7.203 1.00 85.06 96 LEU A CA 1
ATOM 691 C C . LEU A 1 96 ? 11.805 3.288 -7.317 1.00 85.06 96 LEU A C 1
ATOM 693 O O . LEU A 1 96 ? 11.316 3.637 -8.396 1.00 85.06 96 LEU A O 1
ATOM 697 N N . TYR A 1 97 ? 11.074 3.116 -6.215 1.00 87.56 97 TYR A N 1
ATOM 698 C CA . TYR A 1 97 ? 9.628 3.219 -6.188 1.00 87.56 97 TYR A CA 1
ATOM 699 C C . TYR A 1 97 ? 9.164 4.325 -5.246 1.00 87.56 97 TYR A C 1
ATOM 701 O O . TYR A 1 97 ? 9.617 4.454 -4.109 1.00 87.56 97 TYR A O 1
ATOM 709 N N . GLY A 1 98 ? 8.222 5.123 -5.736 1.00 89.88 98 GLY A N 1
ATOM 710 C CA . GLY A 1 98 ? 7.493 6.104 -4.952 1.00 89.88 98 GLY A CA 1
ATOM 711 C C . GLY A 1 98 ? 6.125 5.564 -4.557 1.00 89.88 98 GLY A C 1
ATOM 712 O O . GLY A 1 98 ? 5.442 4.939 -5.366 1.00 89.88 98 GLY A O 1
ATOM 713 N N . VAL A 1 99 ? 5.704 5.866 -3.334 1.00 92.62 99 VAL A N 1
ATOM 714 C CA . VAL A 1 99 ? 4.329 5.662 -2.863 1.00 92.62 99 VAL A CA 1
ATOM 715 C C . VAL A 1 99 ? 3.645 7.011 -2.721 1.00 92.62 99 VAL A C 1
ATOM 717 O O . VAL A 1 99 ? 4.241 7.973 -2.235 1.00 92.62 99 VAL A O 1
ATOM 720 N N . TYR A 1 100 ? 2.403 7.114 -3.173 1.00 93.38 100 TYR A N 1
ATOM 721 C CA . TYR A 1 100 ? 1.644 8.358 -3.089 1.00 93.38 100 TYR A CA 1
ATOM 722 C C . TYR A 1 100 ? 0.153 8.079 -3.006 1.00 93.38 100 TYR A C 1
ATOM 724 O O . TYR A 1 100 ? -0.358 7.050 -3.446 1.00 93.38 100 TYR A O 1
ATOM 732 N N . LYS A 1 101 ? -0.542 9.046 -2.418 1.00 95.31 101 LYS A N 1
ATOM 733 C CA . LYS A 1 101 ? -1.984 9.008 -2.231 1.00 95.31 101 LYS A CA 1
ATOM 734 C C . LYS A 1 101 ? -2.666 9.727 -3.392 1.00 95.31 101 LYS A C 1
ATOM 736 O O . LYS A 1 101 ? -2.245 10.822 -3.767 1.00 95.31 101 LYS A O 1
ATOM 741 N N . ARG A 1 102 ? -3.727 9.139 -3.939 1.00 96.19 102 ARG A N 1
ATOM 742 C CA . ARG A 1 102 ? -4.612 9.758 -4.942 1.00 96.19 102 ARG A CA 1
ATOM 743 C C . ARG A 1 102 ? -6.053 9.782 -4.452 1.00 96.19 102 ARG A C 1
ATOM 745 O O . ARG A 1 102 ? -6.348 9.359 -3.333 1.00 96.19 102 ARG A O 1
ATOM 752 N N . ASN A 1 103 ? -6.930 10.355 -5.277 1.00 96.56 103 ASN A N 1
ATOM 753 C CA . ASN A 1 103 ? -8.372 10.386 -5.048 1.00 96.56 103 ASN A CA 1
ATOM 754 C C . ASN A 1 103 ? -8.741 10.932 -3.653 1.00 96.56 103 ASN A C 1
ATOM 756 O O . ASN A 1 103 ? -9.461 10.309 -2.879 1.00 96.56 103 ASN A O 1
ATOM 760 N N . GLY A 1 104 ? -8.139 12.069 -3.279 1.00 93.44 104 GLY A N 1
ATOM 761 C CA . GLY A 1 104 ? -8.371 12.699 -1.974 1.00 93.44 104 GLY A CA 1
ATOM 762 C C . GLY A 1 104 ? -7.856 11.901 -0.770 1.00 93.44 104 GLY A C 1
ATOM 763 O O . GLY A 1 104 ? -8.323 12.130 0.339 1.00 93.44 104 GLY A O 1
ATOM 764 N N . GLY A 1 105 ? -6.914 10.974 -0.970 1.00 95.00 105 GLY A N 1
ATOM 765 C CA . GLY A 1 105 ? -6.408 10.111 0.097 1.00 95.00 105 GLY A CA 1
ATOM 766 C C . GLY A 1 105 ? -7.158 8.790 0.232 1.00 95.00 105 GLY A C 1
ATOM 767 O O . GLY A 1 105 ? -7.087 8.187 1.291 1.00 95.00 105 GLY A O 1
ATOM 768 N N . LYS A 1 106 ? -7.873 8.342 -0.803 1.00 97.38 106 LYS A N 1
ATOM 769 C CA . LYS A 1 106 ? -8.604 7.062 -0.800 1.00 97.38 106 LYS A CA 1
ATOM 770 C C . LYS A 1 106 ? -7.880 5.928 -1.508 1.00 97.38 106 LYS A C 1
ATOM 772 O O . LYS A 1 106 ? -8.268 4.774 -1.392 1.00 97.38 106 LYS A O 1
ATOM 777 N N . GLU A 1 107 ? -6.830 6.251 -2.248 1.00 97.69 107 GLU A N 1
ATOM 778 C CA . GLU A 1 107 ? -6.069 5.281 -3.024 1.00 97.69 107 GLU A CA 1
ATOM 779 C C . GLU A 1 107 ? -4.584 5.434 -2.728 1.00 97.69 107 GLU A C 1
ATOM 781 O O . GLU A 1 107 ? -4.054 6.549 -2.786 1.00 97.69 107 GLU A O 1
ATOM 786 N N . LEU A 1 108 ? -3.915 4.322 -2.437 1.00 96.75 108 LEU A N 1
ATOM 787 C CA . LEU A 1 108 ? -2.467 4.234 -2.363 1.00 96.75 108 LEU A CA 1
ATOM 788 C C . LEU A 1 108 ? -1.966 3.627 -3.663 1.00 96.75 108 LEU A C 1
ATOM 790 O O . LEU A 1 108 ? -2.347 2.514 -4.033 1.00 96.75 108 LEU A O 1
ATOM 794 N N . TRP A 1 109 ? -1.076 4.352 -4.317 1.00 95.06 109 TRP A N 1
ATOM 795 C CA . TRP A 1 109 ? -0.481 3.939 -5.570 1.00 95.06 109 TRP A CA 1
ATOM 796 C C . TRP A 1 109 ? 1.029 3.802 -5.416 1.00 95.06 109 TRP A C 1
ATOM 798 O O . TRP A 1 109 ? 1.685 4.610 -4.748 1.00 95.06 109 TRP A O 1
ATOM 808 N N . LEU A 1 110 ? 1.569 2.781 -6.070 1.00 92.94 110 LEU A N 1
ATOM 809 C CA . LEU A 1 110 ? 2.990 2.549 -6.245 1.00 92.94 110 LEU A CA 1
ATOM 810 C C . LEU A 1 110 ? 3.376 3.009 -7.652 1.00 92.94 110 LEU A C 1
ATOM 812 O O . LEU A 1 110 ? 2.734 2.626 -8.622 1.00 92.94 110 LEU A O 1
ATOM 816 N N . THR A 1 111 ? 4.423 3.817 -7.786 1.00 90.69 111 THR A N 1
ATOM 817 C CA . THR A 1 111 ? 5.006 4.146 -9.094 1.00 90.69 111 THR A CA 1
ATOM 818 C C . THR A 1 111 ? 6.472 3.796 -9.117 1.00 90.69 111 THR A C 1
ATOM 820 O O . THR A 1 111 ? 7.201 4.076 -8.164 1.00 90.69 111 THR A O 1
ATOM 823 N N . ARG A 1 112 ? 6.922 3.264 -10.244 1.00 85.94 112 ARG A N 1
ATOM 824 C CA . ARG A 1 112 ? 8.333 3.267 -10.588 1.00 85.94 112 ARG A CA 1
ATOM 825 C C . ARG A 1 112 ? 8.624 4.519 -11.401 1.00 85.94 112 ARG A C 1
ATOM 827 O O . ARG A 1 112 ? 8.230 4.613 -12.559 1.00 85.94 112 ARG A O 1
ATOM 834 N N . LYS A 1 113 ? 9.348 5.472 -10.813 1.00 67.81 113 LYS A N 1
ATOM 835 C CA . LYS A 1 113 ? 9.941 6.570 -11.583 1.00 67.81 113 LYS A CA 1
ATOM 836 C C . LYS A 1 113 ? 11.367 6.188 -11.928 1.00 67.81 113 LYS A C 1
ATOM 838 O O . LYS A 1 113 ? 12.229 6.158 -11.052 1.00 67.81 113 LYS A O 1
ATOM 843 N N . LEU A 1 114 ? 11.633 5.936 -13.207 1.00 62.50 114 LEU A N 1
ATOM 844 C CA . LEU A 1 114 ? 13.002 5.964 -13.703 1.00 62.50 114 LEU A CA 1
ATOM 845 C C . LEU A 1 114 ? 13.478 7.410 -13.570 1.00 62.50 114 LEU A C 1
ATOM 847 O O . LEU A 1 114 ? 13.059 8.298 -14.306 1.00 62.50 114 LEU A O 1
ATOM 851 N N . GLY A 1 115 ? 14.274 7.678 -12.538 1.00 55.97 115 GLY A N 1
ATOM 852 C CA . GLY A 1 115 ? 14.790 9.015 -12.313 1.00 55.97 115 GLY A CA 1
ATOM 853 C C . GLY A 1 115 ? 15.568 9.477 -13.541 1.00 55.97 115 GLY A C 1
ATOM 854 O O . GLY A 1 115 ? 16.526 8.823 -13.953 1.00 55.97 115 GLY A O 1
ATOM 855 N N . ASN A 1 116 ? 15.225 10.652 -14.071 1.00 48.03 116 ASN A N 1
ATOM 856 C CA . ASN A 1 116 ? 16.245 11.479 -14.698 1.00 48.03 116 ASN A CA 1
ATOM 857 C C . ASN A 1 116 ? 17.365 11.625 -13.663 1.00 48.03 116 ASN A C 1
ATOM 859 O O . ASN A 1 116 ? 17.170 12.238 -12.612 1.00 48.03 116 ASN A O 1
ATOM 863 N N . THR A 1 117 ? 18.514 11.001 -13.922 1.00 45.78 117 THR A N 1
ATOM 864 C CA . THR A 1 117 ? 19.712 11.200 -13.110 1.00 45.78 117 THR A CA 1
ATOM 865 C C . THR A 1 117 ? 20.062 12.680 -13.173 1.00 45.78 117 THR A C 1
ATOM 867 O O . THR A 1 117 ? 20.495 13.181 -14.209 1.00 45.78 117 THR A O 1
ATOM 870 N N . LEU A 1 118 ? 19.866 13.396 -12.071 1.00 46.38 118 LEU A N 1
ATOM 871 C CA . LEU A 1 118 ? 20.361 14.756 -11.926 1.00 46.38 118 LEU A CA 1
ATOM 872 C C . LEU A 1 118 ? 21.848 14.651 -11.572 1.00 46.38 118 LEU A C 1
ATOM 874 O O . LEU A 1 118 ? 22.217 14.498 -10.410 1.00 46.38 118 LEU A O 1
ATOM 878 N N . ILE A 1 119 ? 22.708 14.662 -12.594 1.00 44.12 119 ILE A N 1
ATOM 879 C CA . ILE A 1 119 ? 24.150 14.821 -12.393 1.00 44.12 119 ILE A CA 1
ATOM 880 C C . ILE A 1 119 ? 24.380 16.283 -12.016 1.00 44.12 119 ILE A C 1
ATOM 882 O O . ILE A 1 119 ? 24.343 17.166 -12.871 1.00 44.12 119 ILE A O 1
ATOM 886 N N . ILE A 1 120 ? 24.619 16.537 -10.734 1.00 43.06 120 ILE A N 1
ATOM 887 C CA . ILE A 1 120 ? 25.176 17.809 -10.282 1.00 43.06 120 ILE A CA 1
ATOM 888 C C . ILE A 1 120 ? 26.683 17.738 -10.568 1.00 43.06 120 ILE A C 1
ATOM 890 O O . ILE A 1 120 ? 27.370 16.874 -10.022 1.00 43.06 120 ILE A O 1
ATOM 894 N N . ARG A 1 121 ? 27.172 18.588 -11.477 1.00 43.44 121 ARG A N 1
ATOM 895 C CA . ARG A 1 121 ? 28.602 18.875 -11.661 1.00 43.44 121 ARG A CA 1
ATOM 896 C C . ARG A 1 121 ? 28.935 20.209 -11.021 1.00 43.44 121 ARG A C 1
ATOM 898 O O . ARG A 1 121 ? 28.093 21.124 -11.155 1.00 43.44 121 ARG A O 1
#

Radius of gyration: 14.54 Å; chains: 1; bounding box: 44×33×33 Å

pLDDT: mean 84.54, std 14.53, range [43.06, 97.69]

Foldseek 3Di:
DDEDEDADEDPDEAEFDAPYEYEAAHEYADEYEYEPNYEYEWAAPAQAETREYEYAAEYAEEYEYEYDPDHDDDWYKYWHYFHPAYPYHYDYPDPQWDWDADPNRGTIMITRDPDPPPDDD

Secondary structure (DSSP, 8-state):
--EEE--S---S-EEE-TT-EEE-SEEE-S-EEEEEEEEEE--B-SSS-BPPEEESSEEEEEEEEE--S---SS-EEEEEEE-SEE-SEEEESSTTEEEEEEGGGTEEEEEE---------

Sequence (121 aa):
EGEIRLTGSMISPVEVATGAVLGGSGTISNSVEFVQGSAFRVNILDEDTAEVLVVTESVTGEVDVIVPDELPGGEQEWLVMTADSLSAAFKSTNPLYGVYKRNGGKELWLTRKLGNTLIIR